Protein AF-A0A8T1V8X3-F1 (afdb_monomer)

Structure (mmCIF, N/CA/C/O backbone):
data_AF-A0A8T1V8X3-F1
#
_entry.id   AF-A0A8T1V8X3-F1
#
loop_
_atom_site.group_PDB
_atom_site.id
_atom_site.type_symbol
_atom_site.label_atom_id
_atom_site.label_alt_id
_atom_site.label_comp_id
_atom_site.label_asym_id
_atom_site.label_entity_id
_atom_site.label_seq_id
_atom_site.pdbx_PDB_ins_code
_atom_site.Cartn_x
_atom_site.Cartn_y
_atom_site.Cartn_z
_atom_site.occupancy
_atom_site.B_iso_or_equiv
_atom_site.auth_seq_id
_atom_site.auth_comp_id
_atom_site.auth_asym_id
_atom_site.auth_atom_id
_atom_site.pdbx_PDB_model_num
ATOM 1 N N . MET A 1 1 ? -16.407 -29.949 -6.601 1.00 38.28 1 MET A N 1
ATOM 2 C CA . MET A 1 1 ? -16.070 -29.124 -5.422 1.00 38.28 1 MET A CA 1
ATOM 3 C C . MET A 1 1 ? -16.087 -27.671 -5.858 1.00 38.28 1 MET A C 1
ATOM 5 O O . MET A 1 1 ? -15.228 -27.253 -6.621 1.00 38.28 1 MET A O 1
ATOM 9 N N . THR A 1 2 ? -17.142 -26.953 -5.494 1.00 40.41 2 THR A N 1
ATOM 10 C CA . THR A 1 2 ? -17.397 -25.559 -5.874 1.00 40.41 2 THR A CA 1
ATOM 11 C C . THR A 1 2 ? -16.949 -24.649 -4.739 1.00 40.41 2 THR A C 1
ATOM 13 O O . THR A 1 2 ? -17.592 -24.627 -3.692 1.00 40.41 2 THR A O 1
ATOM 16 N N . CYS A 1 3 ? -15.868 -23.895 -4.929 1.00 38.38 3 CYS A N 1
ATOM 17 C CA . CYS A 1 3 ? -15.515 -22.824 -4.001 1.00 38.38 3 CYS A CA 1
ATOM 18 C C . CYS A 1 3 ? -16.303 -21.571 -4.389 1.00 38.38 3 CYS A C 1
ATOM 20 O O . CYS A 1 3 ? -15.990 -20.894 -5.369 1.00 38.38 3 CYS A O 1
ATOM 22 N N . ALA A 1 4 ? -17.367 -21.313 -3.632 1.00 46.09 4 ALA A N 1
ATOM 23 C CA . ALA A 1 4 ? -18.133 -20.083 -3.672 1.00 46.09 4 ALA A CA 1
ATOM 24 C C . ALA A 1 4 ? -17.257 -18.932 -3.156 1.00 46.09 4 ALA A C 1
ATOM 26 O O . ALA A 1 4 ? -17.025 -18.802 -1.958 1.00 46.09 4 ALA A O 1
ATOM 27 N N . LEU A 1 5 ? -16.755 -18.103 -4.071 1.00 49.44 5 LEU A N 1
ATOM 28 C CA . LEU A 1 5 ? -16.230 -16.787 -3.728 1.00 49.44 5 LEU A CA 1
ATOM 29 C C . LEU A 1 5 ? -17.424 -15.907 -3.361 1.00 49.44 5 LEU A C 1
ATOM 31 O O . LEU A 1 5 ? -18.241 -15.554 -4.217 1.00 49.44 5 LEU A O 1
ATOM 35 N N . GLY A 1 6 ? -17.546 -15.621 -2.065 1.00 36.03 6 GLY A N 1
ATOM 36 C CA . GLY A 1 6 ? -18.504 -14.665 -1.536 1.00 36.03 6 GLY A CA 1
ATOM 37 C C . GLY A 1 6 ? -18.376 -13.338 -2.277 1.00 36.03 6 GLY A C 1
ATOM 38 O O . GLY A 1 6 ? -17.289 -12.775 -2.395 1.00 36.03 6 GLY A O 1
ATOM 39 N N . LYS A 1 7 ? -19.505 -12.862 -2.809 1.00 44.59 7 LYS A N 1
ATOM 40 C CA . LYS A 1 7 ? -19.655 -11.488 -3.280 1.00 44.59 7 LYS A CA 1
ATOM 41 C C . LYS A 1 7 ? -19.337 -10.559 -2.107 1.00 44.59 7 LYS A C 1
ATOM 43 O O . LYS A 1 7 ? -20.091 -10.537 -1.139 1.00 44.59 7 LYS A O 1
ATOM 48 N N . PHE A 1 8 ? -18.270 -9.774 -2.215 1.00 42.78 8 PHE A N 1
ATOM 49 C CA . PHE A 1 8 ? -18.150 -8.552 -1.430 1.00 42.78 8 PHE A CA 1
ATOM 50 C C . PHE A 1 8 ? -19.202 -7.566 -1.955 1.00 42.78 8 PHE A C 1
ATOM 52 O O . PHE A 1 8 ? -19.190 -7.267 -3.154 1.00 42.78 8 PHE A O 1
ATOM 59 N N . PRO A 1 9 ? -20.136 -7.075 -1.124 1.00 43.59 9 PRO A N 1
ATOM 60 C CA . PRO A 1 9 ? -21.022 -6.004 -1.535 1.00 43.59 9 PRO A CA 1
ATOM 61 C C . PRO A 1 9 ? -20.195 -4.715 -1.555 1.00 43.59 9 PRO A C 1
ATOM 63 O O . PRO A 1 9 ? -20.057 -4.035 -0.542 1.00 43.59 9 PRO A O 1
ATOM 66 N N . TYR A 1 10 ? -19.614 -4.381 -2.710 1.00 43.38 10 TYR A N 1
ATOM 67 C CA . TYR A 1 10 ? -19.155 -3.019 -2.973 1.00 43.38 10 TYR A CA 1
ATOM 68 C C . TYR A 1 10 ? -20.399 -2.133 -3.058 1.00 43.38 10 TYR A C 1
ATOM 70 O O . TYR A 1 10 ? -20.995 -1.956 -4.120 1.00 43.38 10 TYR A O 1
ATOM 78 N N . SER A 1 11 ? -20.835 -1.619 -1.909 1.00 43.69 11 SER A N 1
ATOM 79 C CA . SER A 1 11 ? -21.808 -0.536 -1.864 1.00 43.69 11 SER A CA 1
ATOM 80 C C . SER A 1 11 ? -21.190 0.675 -2.548 1.00 43.69 11 SER A C 1
ATOM 82 O O . SER A 1 11 ? -20.248 1.285 -2.043 1.00 43.69 11 SER A O 1
ATOM 84 N N . SER A 1 12 ? -21.731 1.002 -3.719 1.00 49.09 12 SER A N 1
ATOM 85 C CA . SER A 1 12 ? -21.476 2.235 -4.448 1.00 49.09 12 SER A CA 1
ATOM 86 C C . SER A 1 12 ? -21.633 3.445 -3.527 1.00 49.09 12 SER A C 1
ATOM 88 O O . SER A 1 12 ? -22.742 3.878 -3.217 1.00 49.09 12 SER A O 1
ATOM 90 N N . ARG A 1 13 ? -20.512 4.038 -3.125 1.00 40.69 13 ARG A N 1
ATOM 91 C CA . ARG A 1 13 ? -20.449 5.430 -2.683 1.00 40.69 13 ARG A CA 1
ATOM 92 C C . ARG A 1 13 ? -19.216 6.035 -3.334 1.00 40.69 13 ARG A C 1
ATOM 94 O O . ARG A 1 13 ? -18.102 5.619 -3.043 1.00 40.69 13 ARG A O 1
ATOM 101 N N . GLY A 1 14 ? -19.453 6.935 -4.289 1.00 46.47 14 GLY A N 1
ATOM 102 C CA . GLY A 1 14 ? -18.465 7.538 -5.189 1.00 46.47 14 GLY A CA 1
ATOM 103 C C . GLY A 1 14 ? -17.431 8.417 -4.487 1.00 46.47 14 GLY A C 1
ATOM 104 O O . GLY A 1 14 ? -17.416 9.628 -4.677 1.00 46.47 14 GLY A O 1
ATOM 105 N N . GLY A 1 15 ? -16.583 7.800 -3.670 1.00 54.41 15 GLY A N 1
ATOM 106 C CA . GLY A 1 15 ? -15.339 8.358 -3.161 1.00 54.41 15 GLY A CA 1
ATOM 107 C C . GLY A 1 15 ? -14.137 7.756 -3.886 1.00 54.41 15 GLY A C 1
ATOM 108 O O . GLY A 1 15 ? -14.257 6.781 -4.629 1.00 54.41 15 GLY A O 1
ATOM 109 N N . LEU A 1 16 ? -12.964 8.328 -3.637 1.00 55.84 16 LEU A N 1
ATOM 110 C CA . LEU A 1 16 ? -11.704 7.952 -4.279 1.00 55.84 16 LEU A CA 1
ATOM 111 C C . LEU A 1 16 ? -11.343 6.468 -4.175 1.00 55.84 16 LEU A C 1
ATOM 113 O O . LEU A 1 16 ? -10.868 5.879 -5.146 1.00 55.84 16 LEU A O 1
ATOM 117 N N . LEU A 1 17 ? -11.656 5.845 -3.036 1.00 59.72 17 LEU A N 1
ATOM 118 C CA . LEU A 1 17 ? -11.513 4.402 -2.851 1.00 59.72 17 LEU A CA 1
ATOM 119 C C . LEU A 1 17 ? -12.352 3.593 -3.850 1.00 59.72 17 LEU A C 1
ATOM 121 O O . LEU A 1 17 ? -11.902 2.552 -4.309 1.00 59.72 17 LEU A O 1
ATOM 125 N N . GLY A 1 18 ? -13.538 4.066 -4.238 1.00 66.50 18 GLY A N 1
ATOM 126 C CA . GLY A 1 18 ? -14.387 3.374 -5.209 1.00 66.50 18 GLY A CA 1
ATOM 127 C C . GLY A 1 18 ? -13.759 3.324 -6.602 1.00 66.50 18 GLY A C 1
ATOM 128 O O . GLY A 1 18 ? -13.747 2.271 -7.231 1.00 66.50 18 GLY A O 1
ATOM 129 N N . GLN A 1 19 ? -13.177 4.438 -7.057 1.00 68.62 19 GLN A N 1
ATOM 130 C CA . GLN A 1 19 ? -12.507 4.510 -8.362 1.00 68.62 19 GLN A CA 1
ATOM 131 C C . GLN A 1 19 ? -11.196 3.720 -8.384 1.00 68.62 19 GLN A C 1
ATOM 133 O O . GLN A 1 19 ? -10.868 3.104 -9.398 1.00 68.62 19 GLN A O 1
ATOM 138 N N . PHE A 1 20 ? -10.457 3.708 -7.273 1.00 72.38 20 PHE A N 1
ATOM 139 C CA . PHE A 1 20 ? -9.247 2.901 -7.155 1.00 72.38 20 PHE A CA 1
ATOM 140 C C . PHE A 1 20 ? -9.566 1.403 -7.105 1.00 72.38 20 PHE A C 1
ATOM 142 O O . PHE A 1 20 ? -8.940 0.613 -7.808 1.00 72.38 20 PHE A O 1
ATOM 149 N N . CYS A 1 21 ? -10.581 0.999 -6.340 1.00 75.88 21 CYS A N 1
ATOM 150 C CA . CYS A 1 21 ? -11.016 -0.391 -6.304 1.00 75.88 21 CYS A CA 1
ATOM 151 C C . CYS A 1 21 ? -11.587 -0.862 -7.649 1.00 75.88 21 CYS A C 1
ATOM 153 O O . CYS A 1 21 ? -11.296 -1.989 -8.038 1.00 75.88 21 CYS A O 1
ATOM 155 N N . ASP A 1 22 ? -12.331 -0.024 -8.385 1.00 80.44 22 ASP A N 1
ATOM 156 C CA . ASP A 1 22 ? -12.806 -0.382 -9.733 1.00 80.44 22 ASP A CA 1
ATOM 157 C C . ASP A 1 22 ? -11.635 -0.523 -10.717 1.00 80.44 22 ASP A C 1
ATOM 159 O O . ASP A 1 22 ? -11.548 -1.517 -11.438 1.00 80.44 22 ASP A O 1
ATOM 163 N N . PHE A 1 23 ? -10.654 0.387 -10.655 1.00 82.50 23 PHE A N 1
ATOM 164 C CA . PHE A 1 23 ? -9.419 0.279 -11.436 1.00 82.50 23 PHE A CA 1
ATOM 165 C C . PHE A 1 23 ? -8.681 -1.036 -11.153 1.00 82.50 23 PHE A C 1
ATOM 167 O O . PHE A 1 23 ? -8.274 -1.743 -12.081 1.00 82.50 23 PHE A O 1
ATOM 174 N N . LEU A 1 24 ? -8.541 -1.393 -9.873 1.00 81.88 24 LEU A N 1
ATOM 175 C CA . LEU A 1 24 ? -7.943 -2.658 -9.465 1.00 81.88 24 LEU A CA 1
ATOM 176 C C . LEU A 1 24 ? -8.784 -3.857 -9.915 1.00 81.88 24 LEU A C 1
ATOM 178 O O . LEU A 1 24 ? -8.206 -4.827 -10.392 1.00 81.88 24 LEU A O 1
ATOM 182 N N . ASP A 1 25 ? -10.115 -3.806 -9.857 1.00 83.81 25 ASP A N 1
ATOM 183 C CA . ASP A 1 25 ? -10.979 -4.889 -10.350 1.00 83.81 25 ASP A CA 1
ATOM 184 C C . ASP A 1 25 ? -10.794 -5.120 -11.861 1.00 83.81 25 ASP A C 1
ATOM 186 O O . ASP A 1 25 ? -10.691 -6.270 -12.301 1.00 83.81 25 ASP A O 1
ATOM 190 N N . LYS A 1 26 ? -10.652 -4.049 -12.660 1.00 83.12 26 LYS A N 1
ATOM 191 C CA . LYS A 1 26 ? -10.342 -4.162 -14.100 1.00 83.12 26 LYS A CA 1
ATOM 192 C C . LYS A 1 26 ? -8.922 -4.668 -14.362 1.00 83.12 26 LYS A C 1
ATOM 194 O O . LYS A 1 26 ? -8.726 -5.450 -15.296 1.00 83.12 26 LYS A O 1
ATOM 199 N N . CYS A 1 27 ? -7.946 -4.269 -13.541 1.00 78.81 27 CYS A N 1
ATOM 200 C CA . CYS A 1 27 ? -6.558 -4.747 -13.624 1.00 78.81 27 CYS A CA 1
ATOM 201 C C . CYS A 1 27 ? -6.427 -6.229 -13.251 1.00 78.81 27 CYS A C 1
ATOM 203 O O . CYS A 1 27 ? -5.658 -6.973 -13.862 1.00 78.81 27 CYS A O 1
ATOM 205 N N . LEU A 1 28 ? -7.161 -6.648 -12.221 1.00 73.00 28 LEU A N 1
ATOM 206 C CA . LEU A 1 28 ? -7.006 -7.930 -11.538 1.00 73.00 28 LEU A CA 1
ATOM 207 C C . LEU A 1 28 ? -8.044 -8.965 -11.985 1.00 73.00 28 LEU A C 1
ATOM 209 O O . LEU A 1 28 ? -8.143 -10.035 -11.377 1.00 73.00 28 LEU A O 1
ATOM 213 N N . LYS A 1 29 ? -8.798 -8.696 -13.063 1.00 84.69 29 LYS A N 1
ATOM 214 C CA . LYS A 1 29 ? -9.760 -9.663 -13.600 1.00 84.69 29 LYS A CA 1
ATOM 215 C C . LYS A 1 29 ? -9.061 -10.977 -13.941 1.00 84.69 29 LYS A C 1
ATOM 217 O O . LYS A 1 29 ? -8.019 -11.014 -14.610 1.00 84.69 29 LYS A O 1
ATOM 222 N N . LYS A 1 30 ? -9.615 -12.063 -13.399 1.00 78.19 30 LYS A N 1
ATOM 223 C CA . LYS A 1 30 ? -9.042 -13.410 -13.497 1.00 78.19 30 LYS A CA 1
ATOM 224 C C . LYS A 1 30 ? -9.159 -13.959 -14.916 1.00 78.19 30 LYS A C 1
ATOM 226 O O . LYS A 1 30 ? -8.225 -14.607 -15.378 1.00 78.19 30 LYS A O 1
ATOM 231 N N . ASP A 1 31 ? -10.272 -13.672 -15.589 1.00 77.12 31 ASP A N 1
ATOM 232 C CA . ASP A 1 31 ? -10.451 -13.989 -17.001 1.00 77.12 31 ASP A CA 1
ATOM 233 C C . ASP A 1 31 ? -9.641 -13.013 -17.863 1.00 77.12 31 ASP A C 1
ATOM 235 O O . ASP A 1 31 ? -9.735 -11.795 -17.711 1.00 77.12 31 ASP A O 1
ATOM 239 N N . GLN A 1 32 ? -8.815 -13.556 -18.753 1.00 68.88 32 GLN A N 1
ATOM 240 C CA . GLN A 1 32 ? -7.928 -12.779 -19.614 1.00 68.88 32 GLN A CA 1
ATOM 241 C C . GLN A 1 32 ? -8.681 -12.057 -20.740 1.00 68.88 32 GLN A C 1
ATOM 243 O O . GLN A 1 32 ? -8.183 -11.056 -21.249 1.00 68.88 32 GLN A O 1
ATOM 248 N N . THR A 1 33 ? -9.869 -12.539 -21.112 1.00 76.12 33 THR A N 1
ATOM 249 C CA . THR A 1 33 ? -10.734 -11.908 -22.121 1.00 76.12 33 THR A CA 1
ATOM 250 C C . THR A 1 33 ? -11.554 -10.755 -21.544 1.00 76.12 33 THR A C 1
ATOM 252 O O . THR A 1 33 ? -11.865 -9.806 -22.259 1.00 76.12 33 THR A O 1
ATOM 255 N N . GLU A 1 34 ? -11.837 -10.792 -20.239 1.00 72.88 34 GLU A N 1
ATOM 256 C CA . GLU A 1 34 ? -12.514 -9.710 -19.513 1.00 72.88 34 GLU A CA 1
ATOM 257 C C . GLU A 1 34 ? -11.531 -8.709 -18.884 1.00 72.88 34 GLU A C 1
ATOM 259 O O . GLU A 1 34 ? -11.922 -7.602 -18.498 1.00 72.88 34 GLU A O 1
ATOM 264 N N . ARG A 1 35 ? -10.247 -9.079 -18.768 1.00 80.06 35 ARG A N 1
ATOM 265 C CA . ARG A 1 35 ? -9.192 -8.200 -18.263 1.00 80.06 35 ARG A CA 1
ATOM 266 C C . ARG A 1 35 ? -8.947 -7.067 -19.244 1.00 80.06 35 ARG A C 1
ATOM 268 O O . ARG A 1 35 ? -8.658 -7.274 -20.422 1.00 80.06 35 ARG A O 1
ATOM 275 N N . TRP A 1 36 ? -8.986 -5.848 -18.726 1.00 85.81 36 TRP A N 1
ATOM 276 C CA . TRP A 1 36 ? -8.673 -4.686 -19.536 1.00 85.81 36 TRP A CA 1
ATOM 277 C C . TRP A 1 36 ? -7.200 -4.698 -19.941 1.00 85.81 36 TRP A C 1
ATOM 279 O O . TRP A 1 36 ? -6.304 -4.939 -19.132 1.00 85.81 36 TRP A O 1
ATOM 289 N N . SER A 1 37 ? -6.948 -4.432 -21.221 1.00 79.25 37 SER A N 1
ATOM 290 C CA . SER A 1 37 ? -5.592 -4.194 -21.706 1.00 79.25 37 SER A CA 1
ATOM 291 C C . SER A 1 37 ? -5.101 -2.808 -21.273 1.00 79.25 37 SER A C 1
ATOM 293 O O . SER A 1 37 ? -5.856 -1.973 -20.774 1.00 79.25 37 SER A O 1
ATOM 295 N N . VAL A 1 38 ? -3.813 -2.540 -21.476 1.00 77.38 38 VAL A N 1
ATOM 296 C CA . VAL A 1 38 ? -3.175 -1.285 -21.046 1.00 77.38 38 VAL A CA 1
ATOM 297 C C . VAL A 1 38 ? -3.884 -0.048 -21.618 1.00 77.38 38 VAL A C 1
ATOM 299 O O . VAL A 1 38 ? -4.060 0.942 -20.920 1.00 77.38 38 VAL A O 1
ATOM 302 N N . LYS A 1 39 ? -4.359 -0.109 -22.869 1.00 82.00 39 LYS A N 1
ATOM 303 C CA . LYS A 1 39 ? -5.042 1.016 -23.532 1.00 82.00 39 LYS A CA 1
ATOM 304 C C . LYS A 1 39 ? -6.322 1.481 -22.807 1.00 82.00 39 LYS A C 1
ATOM 306 O O . LYS A 1 39 ? -6.431 2.677 -22.543 1.00 82.00 39 LYS A O 1
ATOM 311 N N . PRO A 1 40 ? -7.295 0.609 -22.487 1.00 83.25 40 PRO A N 1
ATOM 312 C CA . PRO A 1 40 ? -8.470 1.007 -21.712 1.00 83.25 40 PRO A CA 1
ATOM 313 C C . PRO A 1 40 ? -8.146 1.320 -20.242 1.00 83.25 40 PRO A C 1
ATOM 315 O O . PRO A 1 40 ? -8.759 2.223 -19.685 1.00 83.25 40 PRO A O 1
ATOM 318 N N . LEU A 1 41 ? -7.141 0.671 -19.636 1.00 82.12 41 LEU A N 1
ATOM 319 C CA . LEU A 1 41 ? -6.690 0.988 -18.270 1.00 82.12 41 LEU A CA 1
ATOM 320 C C . LEU A 1 41 ? -6.139 2.411 -18.132 1.00 82.12 41 LEU A C 1
ATOM 322 O O . LEU A 1 41 ? -6.462 3.101 -17.170 1.00 82.12 41 LEU A O 1
ATOM 326 N N . LEU A 1 42 ? -5.361 2.880 -19.110 1.00 79.94 42 LEU A N 1
ATOM 327 C CA . LEU A 1 42 ? -4.841 4.252 -19.131 1.00 79.94 42 LEU A CA 1
ATOM 328 C C . LEU A 1 42 ? -5.938 5.315 -19.301 1.00 79.94 42 LEU A C 1
ATOM 330 O O . LEU A 1 42 ? -5.732 6.469 -18.945 1.00 79.94 42 LEU A O 1
ATOM 334 N N . ASN A 1 43 ? -7.105 4.929 -19.821 1.00 81.31 43 ASN A N 1
ATOM 335 C CA . ASN A 1 43 ? -8.269 5.807 -19.950 1.00 81.31 43 ASN A CA 1
ATOM 336 C C . ASN A 1 43 ? -9.241 5.692 -18.767 1.00 81.31 43 ASN A C 1
ATOM 338 O O . ASN A 1 43 ? -10.319 6.279 -18.804 1.00 81.31 43 ASN A O 1
ATOM 342 N N . HIS A 1 44 ? -8.888 4.934 -17.727 1.00 85.25 44 HIS A N 1
ATOM 343 C CA . HIS A 1 44 ? -9.721 4.795 -16.543 1.00 85.25 44 HIS A CA 1
ATOM 344 C C . HIS A 1 44 ? -9.756 6.104 -15.738 1.00 85.25 44 HIS A C 1
ATOM 346 O O . HIS A 1 44 ? -8.731 6.779 -15.618 1.00 85.25 44 HIS A O 1
ATOM 352 N N . GLU A 1 45 ? -10.905 6.439 -15.136 1.00 77.81 45 GLU A N 1
ATOM 353 C CA . GLU A 1 45 ? -11.100 7.700 -14.397 1.00 77.81 45 GLU A CA 1
ATOM 354 C C . GLU A 1 45 ? -10.029 7.927 -13.324 1.00 77.81 45 GLU A C 1
ATOM 356 O O . GLU A 1 45 ? -9.539 9.042 -13.172 1.00 77.81 45 GLU A O 1
ATOM 361 N N . PHE A 1 46 ? -9.615 6.859 -12.636 1.00 79.88 46 PHE A N 1
ATOM 362 C CA . PHE A 1 46 ? -8.518 6.891 -11.665 1.00 79.88 46 PHE A CA 1
ATOM 363 C C . PHE A 1 46 ? -7.205 7.429 -12.269 1.00 79.88 46 PHE A C 1
ATOM 365 O O . PHE A 1 46 ? -6.598 8.340 -11.715 1.00 79.88 46 PHE A O 1
ATOM 372 N N . ILE A 1 47 ? -6.784 6.927 -13.435 1.00 78.62 47 ILE A N 1
ATOM 373 C CA . ILE A 1 47 ? -5.549 7.370 -14.103 1.00 78.62 47 ILE A CA 1
ATOM 374 C C . ILE A 1 47 ? -5.721 8.785 -14.663 1.00 78.62 47 ILE A C 1
ATOM 376 O O . ILE A 1 47 ? -4.841 9.624 -14.488 1.00 78.62 47 ILE A O 1
ATOM 380 N N . GLN A 1 48 ? -6.857 9.088 -15.294 1.00 80.00 48 GLN A N 1
ATOM 381 C CA . GLN A 1 48 ? -7.084 10.419 -15.865 1.00 80.00 48 GLN A CA 1
ATOM 382 C C . GLN A 1 48 ? -7.125 11.521 -14.800 1.00 80.00 48 GLN A C 1
ATOM 384 O O . GLN A 1 48 ? -6.607 12.607 -15.039 1.00 80.00 48 GLN A O 1
ATOM 389 N N . ARG A 1 49 ? -7.702 11.251 -13.624 1.00 70.81 49 ARG A N 1
ATOM 390 C CA . ARG A 1 49 ? -7.832 12.235 -12.539 1.00 70.81 49 ARG A CA 1
ATOM 391 C C . ARG A 1 49 ? -6.569 12.415 -11.701 1.00 70.81 49 ARG A C 1
ATOM 393 O O . ARG A 1 49 ? -6.395 13.492 -11.147 1.00 70.81 49 ARG A O 1
ATOM 400 N N . TYR A 1 50 ? -5.724 11.387 -11.585 1.00 63.47 50 TYR A N 1
ATOM 401 C CA . TYR A 1 50 ? -4.596 11.392 -10.637 1.00 63.47 50 TYR A CA 1
ATOM 402 C C . TYR A 1 50 ? -3.219 11.228 -11.285 1.00 63.47 50 TYR A C 1
ATOM 404 O O . TYR A 1 50 ? -2.211 11.561 -10.669 1.00 63.47 50 TYR A O 1
ATOM 412 N N . CYS A 1 51 ? -3.155 10.764 -12.532 1.00 60.22 51 CYS A N 1
ATOM 413 C CA . CYS A 1 51 ? -1.910 10.671 -13.300 1.00 60.22 51 CYS A CA 1
ATOM 414 C C . CYS A 1 51 ? -1.894 11.580 -14.542 1.00 60.22 51 CYS A C 1
ATOM 416 O O . CYS A 1 51 ? -0.821 11.815 -15.095 1.00 60.22 51 CYS A O 1
ATOM 418 N N . GLY A 1 52 ? -3.046 12.106 -14.977 1.00 55.66 52 GLY A N 1
ATOM 419 C CA . GLY A 1 52 ? -3.171 12.941 -16.179 1.00 55.66 52 GLY A CA 1
ATOM 420 C C . GLY A 1 52 ? -2.508 14.324 -16.098 1.00 55.66 52 GLY A C 1
ATOM 421 O O . GLY A 1 52 ? -2.143 14.871 -17.135 1.00 55.66 52 GLY A O 1
ATOM 422 N N . ASP A 1 53 ? -2.284 14.870 -14.898 1.00 47.75 53 ASP A N 1
ATOM 423 C CA . ASP A 1 53 ? -1.718 16.219 -14.711 1.00 47.75 53 ASP A CA 1
ATOM 424 C C . ASP A 1 53 ? -0.182 16.301 -14.848 1.00 47.75 53 ASP A C 1
ATOM 426 O O . ASP A 1 53 ? 0.388 17.388 -14.793 1.00 47.75 53 ASP A O 1
ATOM 430 N N . GLN A 1 54 ? 0.524 15.187 -15.085 1.00 49.44 54 GLN A N 1
ATOM 431 C CA . GLN A 1 54 ? 1.985 15.203 -15.308 1.00 49.44 54 GLN A CA 1
ATOM 432 C C . GLN A 1 54 ? 2.403 15.395 -16.777 1.00 49.44 54 GLN A C 1
ATOM 434 O O . GLN A 1 54 ? 3.556 15.159 -17.142 1.00 49.44 54 GLN A O 1
ATOM 439 N N . ALA A 1 55 ? 1.501 15.851 -17.645 1.00 44.94 55 ALA A N 1
ATOM 440 C CA . ALA A 1 55 ? 1.815 16.129 -19.042 1.00 44.94 55 ALA A CA 1
ATOM 441 C C . ALA A 1 55 ? 2.071 17.625 -19.285 1.00 44.94 55 ALA A C 1
ATOM 443 O O . ALA A 1 55 ? 1.213 18.299 -19.841 1.00 44.94 55 ALA A O 1
ATOM 444 N N . ALA A 1 56 ? 3.256 18.128 -18.912 1.00 46.25 56 ALA A N 1
ATOM 445 C CA . ALA A 1 56 ? 3.961 19.181 -19.665 1.00 46.25 56 ALA A CA 1
ATOM 446 C C . ALA A 1 56 ? 5.293 19.585 -19.007 1.00 46.25 56 ALA A C 1
ATOM 448 O O . ALA A 1 56 ? 5.355 20.582 -18.303 1.00 46.25 56 ALA A O 1
ATOM 449 N N . THR A 1 57 ? 6.389 18.900 -19.339 1.00 35.91 57 THR A N 1
ATOM 450 C CA . THR A 1 57 ? 7.601 19.593 -19.821 1.00 35.91 57 THR A CA 1
ATOM 451 C C . THR A 1 57 ? 8.348 18.672 -20.799 1.00 35.91 57 THR A C 1
ATOM 453 O O . THR A 1 57 ? 8.586 17.509 -20.475 1.00 35.91 57 THR A O 1
ATOM 456 N N . PRO A 1 58 ? 8.689 19.128 -22.017 1.00 61.00 58 PRO A N 1
ATOM 457 C CA . PRO A 1 58 ? 9.512 18.362 -22.945 1.00 61.00 58 PRO A CA 1
ATOM 458 C C . PRO A 1 58 ? 10.964 18.851 -22.896 1.00 61.00 58 PRO A C 1
ATOM 460 O O . PRO A 1 58 ? 11.186 20.061 -22.926 1.00 61.00 58 PRO A O 1
ATOM 463 N N . SER A 1 59 ? 11.955 17.949 -22.916 1.00 42.16 59 SER A N 1
ATOM 464 C CA . SER A 1 59 ? 13.235 18.199 -23.611 1.00 42.16 59 SER A CA 1
ATOM 465 C C . SER A 1 59 ? 14.191 16.997 -23.647 1.00 42.16 59 SER A C 1
ATOM 467 O O . SER A 1 59 ? 13.996 16.039 -22.903 1.00 42.16 59 SER A O 1
ATOM 469 N N . PRO A 1 60 ? 15.158 16.996 -24.590 1.00 53.97 60 PRO A N 1
ATOM 470 C CA . PRO A 1 60 ? 15.418 15.842 -25.439 1.00 53.97 60 PRO A CA 1
ATOM 471 C C . PRO A 1 60 ? 16.799 15.206 -25.233 1.00 53.97 60 PRO A C 1
ATOM 473 O O . PRO A 1 60 ? 17.762 15.884 -24.908 1.00 53.97 60 PRO A O 1
ATOM 476 N N . GLY A 1 61 ? 16.881 13.921 -25.589 1.00 43.19 61 GLY A N 1
ATOM 477 C CA . GLY A 1 61 ? 18.034 13.302 -26.246 1.00 43.19 61 GLY A CA 1
ATOM 478 C C . GLY A 1 61 ? 19.334 13.164 -25.449 1.00 43.19 61 GLY A C 1
ATOM 479 O O . GLY A 1 61 ? 20.018 14.138 -25.175 1.00 43.19 61 GLY A O 1
ATOM 480 N N . THR A 1 62 ? 19.788 11.925 -25.269 1.00 40.50 62 THR A N 1
ATOM 481 C CA . THR A 1 62 ? 21.013 11.409 -25.915 1.00 40.50 62 THR A CA 1
ATOM 482 C C . THR A 1 62 ? 21.319 10.019 -25.371 1.00 40.50 62 THR A C 1
ATOM 484 O O . THR A 1 62 ? 21.368 9.789 -24.169 1.00 40.50 62 THR A O 1
ATOM 487 N N . ARG A 1 63 ? 21.504 9.076 -26.297 1.00 60.28 63 ARG A N 1
ATOM 488 C CA . ARG A 1 63 ? 22.113 7.772 -26.040 1.00 60.28 63 ARG A CA 1
ATOM 489 C C . ARG A 1 63 ? 23.558 7.993 -25.608 1.00 60.28 63 ARG A C 1
ATOM 491 O O . ARG A 1 63 ? 24.316 8.528 -26.410 1.00 60.28 63 ARG A O 1
ATOM 498 N N . GLN A 1 64 ? 23.962 7.489 -24.448 1.00 40.38 64 GLN A N 1
ATOM 499 C CA . GLN A 1 64 ? 25.345 7.069 -24.243 1.00 40.38 64 GLN A CA 1
ATOM 500 C C . GLN A 1 64 ? 25.428 6.048 -23.111 1.00 40.38 64 GLN A C 1
ATOM 502 O O . GLN A 1 64 ? 25.159 6.339 -21.954 1.00 40.38 64 GLN A O 1
ATOM 507 N N . THR A 1 65 ? 25.773 4.829 -23.508 1.00 48.78 65 THR A N 1
ATOM 508 C CA . THR A 1 65 ? 26.248 3.752 -22.651 1.00 48.78 65 THR A CA 1
ATOM 509 C C . THR A 1 65 ? 27.598 4.171 -22.070 1.00 48.78 65 THR A C 1
ATOM 511 O O . THR A 1 65 ? 28.543 4.382 -22.830 1.00 48.78 65 THR A O 1
ATOM 514 N N . ALA A 1 66 ? 27.689 4.293 -20.752 1.00 42.31 66 ALA A N 1
ATOM 515 C CA . ALA A 1 66 ? 28.942 4.260 -20.012 1.00 42.31 66 ALA A CA 1
ATOM 516 C C . ALA A 1 66 ? 28.641 3.629 -18.650 1.00 42.31 66 ALA A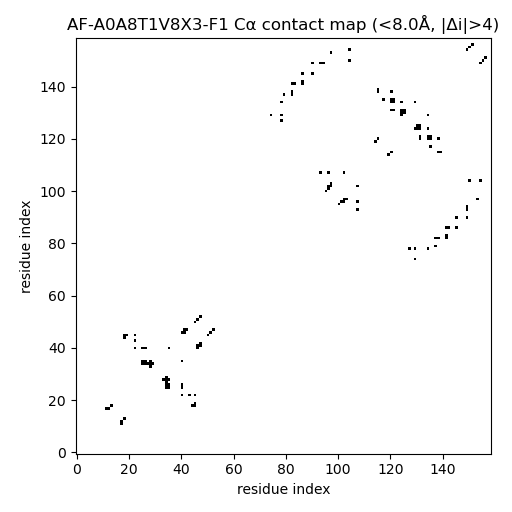 C 1
ATOM 518 O O . ALA A 1 66 ? 27.773 4.097 -17.920 1.00 42.31 66 ALA A O 1
ATOM 519 N N . GLU A 1 67 ? 29.301 2.510 -18.384 1.00 50.06 67 GLU A N 1
ATOM 520 C CA . GLU A 1 67 ? 29.245 1.771 -17.130 1.00 50.06 67 GLU A CA 1
ATOM 521 C C . GLU A 1 67 ? 29.894 2.634 -16.035 1.00 50.06 67 GLU A C 1
ATOM 523 O O . GLU A 1 67 ? 31.088 2.928 -16.106 1.00 50.06 67 GLU A O 1
ATOM 528 N N . ASP A 1 68 ? 29.096 3.067 -15.057 1.00 44.94 68 ASP A N 1
ATOM 529 C CA . ASP A 1 68 ? 29.521 3.835 -13.884 1.00 44.94 68 ASP A CA 1
ATOM 530 C C . ASP A 1 68 ? 29.246 2.995 -12.616 1.00 44.94 68 ASP A C 1
ATOM 532 O O . ASP A 1 68 ? 28.129 2.495 -12.455 1.00 44.94 68 ASP A O 1
ATOM 536 N N . PRO A 1 69 ? 30.233 2.769 -11.725 1.00 46.44 69 PRO A N 1
ATOM 537 C CA . PRO A 1 69 ? 30.040 1.976 -10.511 1.00 46.44 69 PRO A CA 1
ATOM 538 C C . PRO A 1 69 ? 29.332 2.737 -9.363 1.00 46.44 69 PRO A C 1
ATOM 540 O O . PRO A 1 69 ? 29.221 2.185 -8.270 1.00 46.44 69 PRO A O 1
ATOM 543 N N . ASP A 1 70 ? 28.827 3.960 -9.584 1.00 48.97 70 ASP A N 1
ATOM 544 C CA . ASP A 1 70 ? 28.028 4.771 -8.637 1.00 48.97 70 ASP A CA 1
ATOM 545 C C . ASP A 1 70 ? 26.500 4.594 -8.811 1.00 48.97 70 ASP A C 1
ATOM 547 O O . ASP A 1 70 ? 25.703 5.373 -8.291 1.00 48.97 70 ASP A O 1
ATOM 551 N N . ASP A 1 71 ? 26.041 3.588 -9.556 1.00 52.88 71 ASP A N 1
ATOM 552 C CA . ASP A 1 71 ? 24.609 3.437 -9.871 1.00 52.88 71 ASP A CA 1
ATOM 553 C C . ASP A 1 71 ? 23.793 2.813 -8.710 1.00 52.88 71 ASP A C 1
ATOM 555 O O . ASP A 1 71 ? 22.661 3.214 -8.431 1.00 52.88 71 ASP A O 1
ATOM 559 N N . GLY A 1 72 ? 24.402 1.909 -7.930 1.00 53.88 72 GLY A N 1
ATOM 560 C CA . GLY A 1 72 ? 23.699 1.153 -6.879 1.00 53.88 72 GLY A CA 1
ATOM 561 C C . GLY A 1 72 ? 23.275 1.973 -5.649 1.00 53.88 72 GLY A C 1
ATOM 562 O O . GLY A 1 72 ? 22.245 1.691 -5.039 1.00 53.88 72 GLY A O 1
ATOM 563 N N . SER A 1 73 ? 24.024 3.020 -5.284 1.00 60.84 73 SER A N 1
ATOM 564 C CA . SER A 1 73 ? 23.713 3.857 -4.108 1.00 60.84 73 SER A CA 1
ATOM 565 C C . SER A 1 73 ? 22.534 4.806 -4.355 1.00 60.84 73 SER A C 1
ATOM 567 O O . SER A 1 73 ? 21.774 5.111 -3.434 1.00 60.84 73 SER A O 1
ATOM 569 N N . LYS A 1 74 ? 22.350 5.263 -5.603 1.00 62.53 74 LYS A N 1
ATOM 570 C CA . LYS A 1 74 ? 21.187 6.073 -6.003 1.00 62.53 74 LYS A CA 1
ATOM 571 C C . LYS A 1 74 ? 19.929 5.229 -6.137 1.00 62.53 74 LYS A C 1
ATOM 573 O O . LYS A 1 74 ? 18.867 5.676 -5.705 1.00 62.53 74 LYS A O 1
ATOM 578 N N . GLU A 1 75 ? 20.051 4.024 -6.692 1.00 67.38 75 GLU A N 1
ATOM 579 C CA . GLU A 1 75 ? 18.949 3.061 -6.76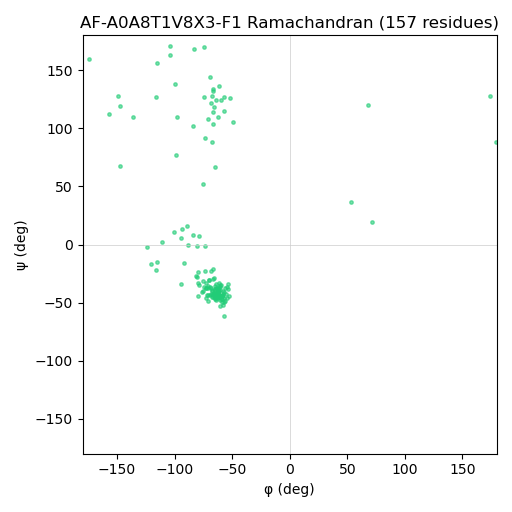0 1.00 67.38 75 GLU A CA 1
ATOM 580 C C . GLU A 1 75 ? 18.446 2.718 -5.350 1.00 67.38 75 GLU A C 1
ATOM 582 O O . GLU A 1 75 ? 17.251 2.826 -5.080 1.00 67.38 75 GLU A O 1
ATOM 587 N N . GLN A 1 76 ?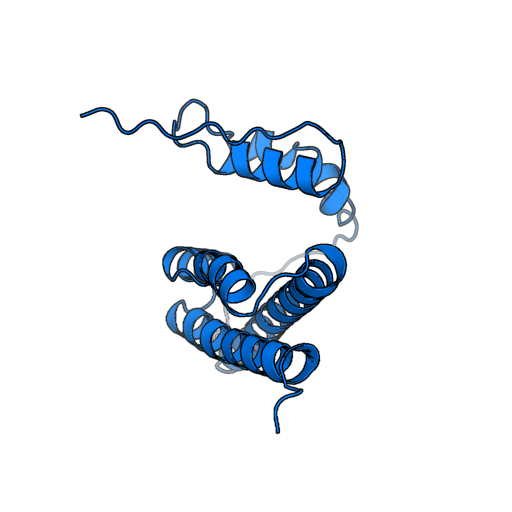 19.358 2.430 -4.415 1.00 71.56 76 GLN A N 1
ATOM 588 C CA . GLN A 1 76 ? 19.019 2.162 -3.017 1.00 71.56 76 GLN A CA 1
ATOM 589 C C . GLN A 1 76 ? 18.258 3.321 -2.364 1.00 71.56 76 GLN A C 1
ATOM 591 O O . GLN A 1 76 ? 17.201 3.110 -1.774 1.00 71.56 76 GLN A O 1
ATOM 596 N N . ALA A 1 77 ? 18.766 4.549 -2.495 1.00 79.50 77 ALA A N 1
ATOM 597 C CA . ALA A 1 77 ? 18.134 5.724 -1.900 1.00 79.50 77 ALA A CA 1
ATOM 598 C C . ALA A 1 77 ? 16.741 6.005 -2.495 1.00 79.50 77 ALA A C 1
ATOM 600 O O . ALA A 1 77 ? 15.834 6.451 -1.788 1.00 79.50 77 ALA A O 1
ATOM 601 N N . ALA A 1 78 ? 16.549 5.725 -3.788 1.00 80.88 78 ALA A N 1
ATOM 602 C CA . ALA A 1 78 ? 15.246 5.829 -4.434 1.00 80.88 78 ALA A CA 1
ATOM 603 C C . ALA A 1 78 ? 14.268 4.772 -3.901 1.00 80.88 78 ALA A C 1
ATOM 605 O O . ALA A 1 78 ? 13.130 5.112 -3.574 1.00 80.88 78 ALA A O 1
ATOM 606 N N . VAL A 1 79 ? 14.716 3.519 -3.763 1.00 81.75 79 VAL A N 1
ATOM 607 C CA . VAL A 1 79 ? 13.925 2.431 -3.166 1.00 81.75 79 VAL A CA 1
ATOM 608 C C . VAL A 1 79 ? 13.524 2.791 -1.738 1.00 81.75 79 VAL A C 1
ATOM 610 O O . VAL A 1 79 ? 12.337 2.738 -1.423 1.00 81.75 79 VAL A O 1
ATOM 613 N N . ASP A 1 80 ? 14.474 3.236 -0.915 1.00 83.94 80 ASP A N 1
ATOM 614 C CA . ASP A 1 80 ? 14.242 3.617 0.482 1.00 83.94 80 ASP A CA 1
ATOM 615 C 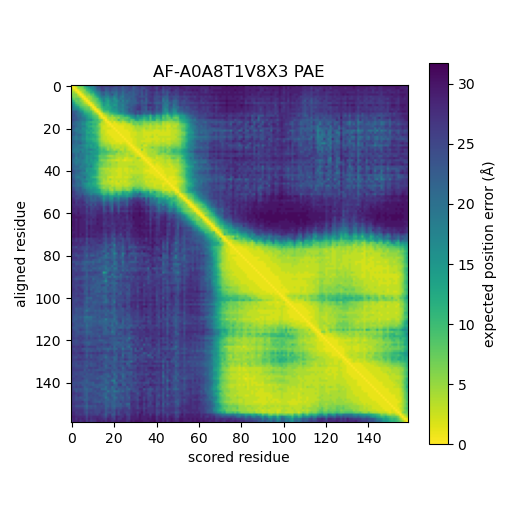C . ASP A 1 80 ? 13.203 4.747 0.584 1.00 83.94 80 ASP A C 1
ATOM 617 O O . ASP A 1 80 ? 12.252 4.648 1.359 1.00 83.94 80 ASP A O 1
ATOM 621 N N . SER A 1 81 ? 13.303 5.775 -0.270 1.00 85.38 81 SER A N 1
ATOM 622 C CA . SER A 1 81 ? 12.316 6.863 -0.313 1.00 85.38 81 SER A CA 1
ATOM 623 C C . SER A 1 81 ? 10.911 6.376 -0.683 1.00 85.38 81 SER A C 1
ATOM 625 O O . SER A 1 81 ? 9.919 6.886 -0.154 1.00 85.38 81 SER A O 1
ATOM 627 N N . ILE A 1 82 ? 10.797 5.399 -1.589 1.00 83.81 82 ILE A N 1
ATOM 628 C CA . ILE A 1 82 ? 9.495 4.848 -1.971 1.00 83.81 82 ILE A CA 1
ATOM 629 C C . ILE A 1 82 ? 8.927 3.981 -0.845 1.00 83.81 82 ILE A C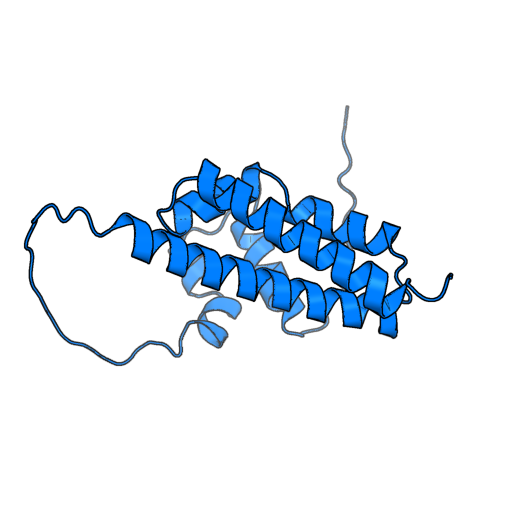 1
ATOM 631 O O . ILE A 1 82 ? 7.759 4.150 -0.499 1.00 83.81 82 ILE A O 1
ATOM 635 N N . VAL A 1 83 ? 9.733 3.094 -0.254 1.00 83.88 83 VAL A N 1
ATOM 636 C CA . VAL A 1 83 ? 9.303 2.231 0.860 1.00 83.88 83 VAL A CA 1
ATOM 637 C C . VAL A 1 83 ? 8.823 3.085 2.031 1.00 83.88 83 VAL A C 1
ATOM 639 O O . VAL A 1 83 ? 7.746 2.839 2.568 1.00 83.88 83 VAL A O 1
ATOM 642 N N . GLN A 1 84 ? 9.568 4.140 2.366 1.00 84.38 84 GLN A N 1
ATOM 643 C CA . GLN A 1 84 ? 9.209 5.059 3.440 1.00 84.38 84 GLN A CA 1
ATOM 644 C C . GLN A 1 84 ? 7.864 5.748 3.181 1.00 84.38 84 GLN A C 1
ATOM 646 O O . GLN A 1 84 ? 6.994 5.731 4.046 1.00 84.38 84 GLN A O 1
ATOM 651 N N . LYS A 1 85 ? 7.636 6.283 1.974 1.00 86.31 85 LYS A N 1
ATOM 652 C CA . LYS A 1 85 ? 6.339 6.893 1.618 1.00 86.31 85 LYS A CA 1
ATOM 653 C C . LYS A 1 85 ? 5.182 5.903 1.699 1.00 86.31 85 LYS A C 1
ATOM 655 O O . LYS A 1 85 ? 4.070 6.276 2.068 1.00 86.31 85 LYS A O 1
ATOM 660 N N . VAL A 1 86 ? 5.429 4.650 1.321 1.00 85.06 86 VAL A N 1
ATOM 661 C CA . VAL A 1 86 ? 4.427 3.592 1.435 1.00 85.06 86 VAL A CA 1
ATOM 662 C C . VAL A 1 86 ? 4.110 3.332 2.907 1.00 85.06 86 VAL A C 1
ATOM 664 O O . VAL A 1 86 ? 2.937 3.314 3.270 1.00 85.06 86 VAL A O 1
ATOM 667 N N . ALA A 1 87 ? 5.120 3.214 3.764 1.00 84.25 87 ALA A N 1
ATOM 668 C CA . ALA A 1 87 ? 4.922 3.023 5.196 1.00 84.25 87 ALA A CA 1
ATOM 669 C C . ALA A 1 87 ? 4.201 4.206 5.862 1.00 84.25 87 ALA A C 1
ATOM 671 O O . ALA A 1 87 ? 3.262 3.989 6.619 1.00 84.25 87 ALA A O 1
ATOM 672 N N . GLU A 1 88 ? 4.547 5.449 5.517 1.00 86.88 88 GLU A N 1
ATOM 673 C CA . GLU A 1 88 ? 3.847 6.653 5.996 1.00 86.88 88 GLU A CA 1
ATOM 674 C C . GLU A 1 88 ? 2.357 6.639 5.624 1.00 86.88 88 GLU A C 1
ATOM 676 O O . GLU A 1 88 ? 1.499 7.011 6.431 1.00 86.88 88 GLU A O 1
ATOM 681 N N . HIS A 1 89 ? 2.033 6.180 4.412 1.00 87.00 89 HIS A N 1
ATOM 682 C CA . HIS A 1 89 ? 0.648 5.997 3.991 1.00 87.00 89 HIS A CA 1
ATOM 683 C C . HIS A 1 89 ? -0.060 4.928 4.831 1.00 87.00 89 HIS A C 1
ATOM 685 O O . HIS A 1 89 ? -1.140 5.204 5.354 1.00 87.00 89 HIS A O 1
ATOM 691 N N . TYR A 1 90 ? 0.561 3.759 5.030 1.00 87.75 90 TYR A N 1
ATOM 692 C CA . TYR A 1 90 ? -0.002 2.706 5.881 1.00 87.75 90 TYR A CA 1
ATOM 693 C C . TYR A 1 90 ? -0.162 3.160 7.338 1.00 87.75 90 TYR A C 1
ATOM 695 O O . TYR A 1 90 ? -1.169 2.826 7.955 1.00 87.75 90 TYR A O 1
ATOM 703 N N . PHE A 1 91 ? 0.759 3.964 7.880 1.00 88.25 91 PHE A N 1
ATOM 704 C CA . PHE A 1 91 ? 0.636 4.535 9.225 1.00 88.25 91 PHE A CA 1
ATOM 705 C C . PHE A 1 91 ? -0.586 5.439 9.349 1.00 88.25 91 PHE A C 1
ATOM 707 O O . PHE A 1 91 ? -1.337 5.376 10.325 1.00 88.25 91 PHE A O 1
ATOM 714 N N . LYS A 1 92 ? -0.787 6.310 8.355 1.00 90.81 92 LYS A N 1
ATOM 715 C CA . LYS A 1 92 ? -1.908 7.247 8.342 1.00 90.81 92 LYS A CA 1
ATOM 716 C C . LYS A 1 92 ? -3.242 6.507 8.264 1.00 90.81 92 LYS A C 1
ATOM 718 O O . LYS A 1 92 ? -4.145 6.828 9.034 1.00 90.81 92 LYS A O 1
ATOM 723 N N . ASP A 1 93 ? -3.334 5.512 7.394 1.00 88.94 93 ASP A N 1
ATOM 724 C CA . ASP A 1 93 ? -4.531 4.688 7.243 1.00 88.94 93 ASP A CA 1
ATOM 725 C C . ASP A 1 93 ? -4.774 3.850 8.509 1.00 88.94 93 ASP A C 1
ATOM 727 O O . ASP A 1 93 ? -5.889 3.824 9.022 1.00 88.94 93 ASP A O 1
ATOM 731 N N . ALA A 1 94 ? -3.728 3.249 9.092 1.00 88.38 94 ALA A N 1
ATOM 732 C CA . ALA A 1 94 ? -3.822 2.527 10.362 1.00 88.38 94 ALA A CA 1
ATOM 733 C C . ALA A 1 94 ? -4.346 3.428 11.485 1.00 88.38 94 ALA A C 1
ATOM 735 O O . ALA A 1 94 ? -5.232 3.035 12.237 1.00 88.38 94 ALA A O 1
ATOM 736 N N . LYS A 1 95 ? -3.864 4.672 11.567 1.00 89.44 95 LYS A N 1
ATOM 737 C CA . LYS A 1 95 ? -4.369 5.672 12.514 1.00 89.44 95 LYS A CA 1
ATOM 738 C C . LYS A 1 95 ? -5.861 5.951 12.325 1.00 89.44 95 LYS A C 1
ATOM 740 O O . LYS A 1 95 ? -6.570 6.073 13.323 1.00 89.44 95 LYS A O 1
ATOM 745 N N . GLU A 1 96 ? -6.333 6.104 11.089 1.00 90.75 96 GLU A N 1
ATOM 746 C CA . GLU A 1 96 ? -7.762 6.307 10.808 1.00 90.75 96 GLU A CA 1
ATOM 747 C C . GLU A 1 96 ? -8.573 5.062 11.192 1.00 90.75 96 GLU A C 1
ATOM 749 O O . GLU A 1 96 ? -9.574 5.181 11.893 1.00 90.75 96 GLU A O 1
ATOM 754 N N . LEU A 1 97 ? -8.089 3.861 10.864 1.00 89.12 97 LEU A N 1
ATOM 755 C CA . LEU A 1 97 ? -8.725 2.594 11.239 1.00 89.12 97 LEU A CA 1
ATOM 756 C C . LEU A 1 97 ? -8.818 2.405 12.762 1.00 89.12 97 LEU A C 1
ATOM 758 O O . LEU A 1 97 ? -9.867 2.027 13.282 1.00 89.12 97 LEU A O 1
ATOM 762 N N . ILE A 1 98 ? -7.757 2.723 13.500 1.00 89.56 98 ILE A N 1
ATOM 763 C CA . ILE A 1 98 ? -7.745 2.628 14.966 1.00 89.56 98 ILE A CA 1
ATOM 764 C C . ILE A 1 98 ? -8.713 3.650 15.574 1.00 89.56 98 ILE A C 1
ATOM 766 O O . ILE A 1 98 ? -9.500 3.311 16.455 1.00 89.56 98 ILE A O 1
ATOM 770 N N . LYS A 1 99 ? -8.698 4.902 15.098 1.00 87.81 99 LYS A N 1
ATOM 771 C CA . LYS A 1 99 ? -9.505 5.984 15.687 1.00 87.81 99 LYS A CA 1
ATOM 772 C C . LYS A 1 99 ? -10.983 5.926 15.316 1.00 87.81 99 LYS A C 1
ATOM 774 O O . LYS A 1 99 ? -11.822 6.214 16.164 1.00 87.81 99 LYS A O 1
ATOM 779 N N . GLU A 1 100 ? -11.301 5.614 14.064 1.00 90.31 100 GLU A N 1
ATOM 780 C CA . GLU A 1 100 ? -12.674 5.659 13.546 1.00 90.31 100 GLU A CA 1
ATOM 781 C C . GLU A 1 100 ? -13.374 4.306 13.632 1.00 90.31 100 GLU A C 1
ATOM 783 O O . GLU A 1 100 ? -14.582 4.248 13.866 1.00 90.31 100 GLU A O 1
ATOM 788 N N . HIS A 1 101 ? -12.621 3.218 13.468 1.00 83.56 101 HIS A N 1
ATOM 789 C CA . HIS A 1 101 ? -13.169 1.866 13.414 1.00 83.56 101 HIS A CA 1
ATOM 790 C C . HIS A 1 101 ? -12.812 1.008 14.631 1.00 83.56 101 HIS A C 1
ATOM 792 O O . HIS A 1 101 ? -13.228 -0.148 14.679 1.00 83.56 101 HIS A O 1
ATOM 798 N N . ALA A 1 102 ? -12.098 1.566 15.617 1.00 85.88 102 ALA A N 1
ATOM 799 C CA . ALA A 1 102 ? -11.675 0.869 16.833 1.00 85.88 102 ALA A CA 1
ATOM 800 C C . ALA A 1 102 ? -10.926 -0.446 16.541 1.00 85.88 102 ALA A C 1
ATOM 802 O O . ALA A 1 102 ? -11.097 -1.435 17.254 1.00 85.88 102 ALA A O 1
ATOM 803 N N . TYR A 1 103 ? -10.122 -0.458 15.472 1.00 88.19 103 TYR A N 1
ATOM 804 C CA . TYR A 1 103 ? -9.311 -1.620 15.110 1.00 88.19 103 TYR A CA 1
ATOM 805 C C . TYR A 1 103 ? -8.312 -1.943 16.220 1.00 88.19 103 TYR A C 1
ATOM 807 O O . TYR A 1 103 ? -7.659 -1.050 16.763 1.00 88.19 103 TYR A O 1
ATOM 815 N N . THR A 1 104 ? -8.182 -3.231 16.527 1.00 88.50 104 THR A N 1
ATOM 816 C CA . THR A 1 104 ? -7.152 -3.749 17.432 1.00 88.50 104 THR A CA 1
ATOM 817 C C . THR A 1 104 ? -5.833 -3.964 16.690 1.00 88.50 104 THR A C 1
ATOM 819 O O . THR A 1 104 ? -5.787 -3.941 15.458 1.00 88.50 104 THR A O 1
ATOM 822 N N . LEU A 1 105 ? -4.746 -4.201 17.428 1.00 84.31 105 LEU A N 1
ATOM 823 C CA . LEU A 1 105 ? -3.452 -4.518 16.822 1.00 84.31 105 LEU A CA 1
ATOM 824 C C . LEU A 1 105 ? -3.540 -5.751 15.900 1.00 84.31 105 LEU A C 1
ATOM 826 O O . LEU A 1 105 ? -3.011 -5.718 14.792 1.00 84.31 105 LEU A O 1
ATOM 830 N N . ASP A 1 106 ? -4.277 -6.791 16.301 1.00 85.00 106 ASP A N 1
ATOM 831 C CA . ASP A 1 106 ? -4.542 -7.973 15.467 1.00 8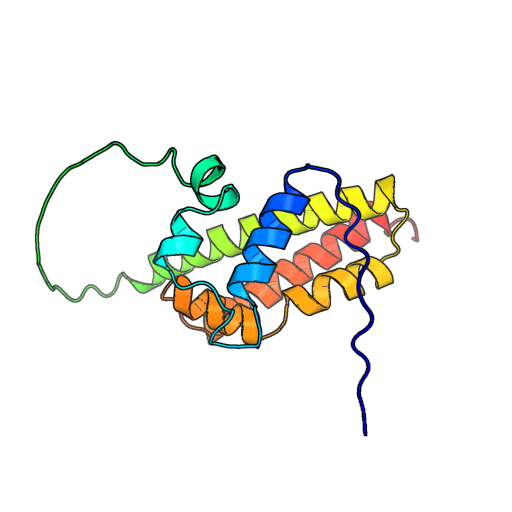5.00 106 ASP A CA 1
ATOM 832 C C . ASP A 1 106 ? -5.290 -7.630 14.166 1.00 85.00 106 ASP A C 1
ATOM 834 O O . ASP A 1 106 ? -4.960 -8.166 13.106 1.00 85.00 106 ASP A O 1
ATOM 838 N N . ASP A 1 107 ? -6.253 -6.701 14.206 1.00 87.75 107 ASP A N 1
ATOM 839 C CA . ASP A 1 107 ? -6.977 -6.254 13.006 1.00 87.75 107 ASP A CA 1
ATOM 840 C C . ASP A 1 107 ? -6.058 -5.486 12.045 1.00 87.75 107 ASP A C 1
ATOM 842 O O . ASP A 1 107 ? -6.126 -5.666 10.824 1.00 87.75 107 ASP A O 1
ATOM 846 N N . ILE A 1 108 ? -5.159 -4.658 12.589 1.00 87.00 108 ILE A N 1
ATOM 847 C CA . ILE A 1 108 ? -4.147 -3.935 11.810 1.00 87.00 108 ILE A CA 1
ATOM 848 C C . ILE A 1 108 ? -3.145 -4.912 11.190 1.00 87.00 108 ILE A C 1
ATOM 850 O O . ILE A 1 108 ? -2.851 -4.800 9.999 1.00 87.00 108 ILE A O 1
ATOM 854 N N . LEU A 1 109 ? -2.686 -5.921 11.937 1.00 78.12 109 LEU A N 1
ATOM 855 C CA . LEU A 1 109 ? -1.825 -6.983 11.410 1.00 78.12 109 LEU A CA 1
ATOM 856 C C . LEU A 1 109 ? -2.519 -7.750 10.278 1.00 78.12 109 LEU A C 1
ATOM 858 O O . LEU A 1 109 ? -1.940 -7.929 9.205 1.00 78.12 109 LEU A O 1
ATOM 862 N N . ALA A 1 110 ? -3.779 -8.150 10.465 1.00 83.56 110 ALA A N 1
ATOM 863 C CA . ALA A 1 110 ? -4.564 -8.842 9.444 1.00 83.56 110 ALA A CA 1
ATOM 864 C C . ALA A 1 110 ? -4.774 -7.997 8.174 1.00 83.56 110 ALA A C 1
ATOM 866 O O . ALA A 1 110 ? -4.810 -8.543 7.067 1.00 83.56 110 ALA A O 1
ATOM 867 N N . TRP A 1 111 ? -4.877 -6.674 8.315 1.00 85.00 111 TRP A N 1
ATOM 868 C CA . TRP A 1 111 ? -4.971 -5.730 7.201 1.00 85.00 111 TRP A CA 1
ATOM 869 C C . TRP A 1 111 ? -3.632 -5.520 6.472 1.00 85.00 111 TRP A C 1
ATOM 871 O O . TRP A 1 111 ? -3.611 -5.425 5.241 1.00 85.00 111 TRP A O 1
ATOM 881 N N . LEU A 1 112 ? -2.512 -5.519 7.199 1.00 81.06 112 LEU A N 1
ATOM 882 C CA . LEU A 1 112 ? -1.167 -5.298 6.657 1.00 81.06 112 LEU A CA 1
ATOM 883 C C . LEU A 1 112 ? -0.581 -6.550 5.976 1.00 81.06 112 LEU A C 1
ATOM 885 O O . LEU A 1 112 ? 0.120 -6.456 4.965 1.00 81.06 112 LEU A O 1
ATOM 889 N N . LEU A 1 113 ? -0.890 -7.743 6.494 1.00 74.06 113 LEU A N 1
ATOM 890 C CA . LEU A 1 113 ? -0.353 -9.026 6.020 1.00 74.06 113 LEU A CA 1
ATOM 891 C C . LEU A 1 113 ? -0.531 -9.253 4.501 1.00 74.06 113 LEU A C 1
ATOM 893 O O . LEU A 1 113 ? 0.429 -9.654 3.837 1.00 74.06 113 LEU A O 1
ATOM 897 N N . PRO A 1 114 ? -1.699 -8.972 3.887 1.00 73.88 114 PRO A N 1
ATOM 898 C CA . PRO A 1 114 ? -1.866 -9.074 2.441 1.00 73.88 114 PRO A CA 1
ATOM 899 C C . PRO A 1 114 ? -1.032 -8.071 1.643 1.00 73.88 114 PRO A C 1
ATOM 901 O O . PRO A 1 114 ? -0.734 -8.343 0.479 1.00 73.88 114 PRO A O 1
ATOM 904 N N . ALA A 1 115 ? -0.712 -6.897 2.193 1.00 71.00 115 ALA A N 1
ATOM 905 C CA . ALA A 1 115 ? 0.134 -5.900 1.533 1.00 71.00 115 ALA A CA 1
ATOM 906 C C . ALA A 1 115 ? 1.606 -6.338 1.498 1.00 71.00 115 ALA A C 1
ATOM 908 O O . ALA A 1 115 ? 2.289 -6.111 0.503 1.00 71.00 115 ALA A O 1
ATOM 909 N N . MET A 1 116 ? 2.031 -7.064 2.531 1.00 69.81 116 MET A N 1
ATOM 910 C CA . MET A 1 116 ? 3.389 -7.570 2.753 1.00 69.81 116 MET A CA 1
ATOM 911 C C . MET A 1 116 ? 3.710 -8.890 2.035 1.00 69.81 116 MET A C 1
ATOM 913 O O . MET A 1 116 ? 4.751 -9.498 2.270 1.00 69.81 116 MET A O 1
ATOM 917 N N . GLN A 1 117 ? 2.832 -9.373 1.153 1.00 73.75 117 GLN A N 1
ATOM 918 C CA . GLN A 1 117 ? 3.070 -10.632 0.449 1.00 73.75 117 GLN A CA 1
ATOM 919 C C . GLN A 1 117 ? 4.256 -10.531 -0.520 1.00 73.75 117 GLN A C 1
ATOM 921 O O . GLN A 1 117 ? 4.295 -9.659 -1.390 1.00 73.75 117 GLN A O 1
ATOM 926 N N . GLU A 1 118 ? 5.156 -11.513 -0.456 1.00 64.06 118 GLU A N 1
ATOM 927 C CA . GLU A 1 118 ? 6.366 -11.606 -1.288 1.00 64.06 118 GLU A CA 1
ATOM 928 C C . GLU A 1 118 ? 6.068 -11.511 -2.794 1.00 64.06 118 GLU A C 1
ATOM 930 O O . GLU A 1 118 ? 6.812 -10.895 -3.553 1.00 64.06 118 GLU A O 1
ATOM 935 N N . VAL A 1 119 ? 4.924 -12.041 -3.240 1.00 69.69 119 VAL A N 1
ATOM 936 C CA . VAL A 1 119 ? 4.480 -11.948 -4.641 1.00 69.69 119 VAL A CA 1
ATOM 937 C C . VAL A 1 119 ? 4.141 -10.518 -5.078 1.00 69.69 119 VAL A C 1
ATOM 939 O O . VAL A 1 119 ? 4.306 -10.185 -6.253 1.00 69.69 119 VAL A O 1
ATOM 942 N N . LYS A 1 120 ? 3.682 -9.660 -4.158 1.00 74.19 120 LYS A N 1
ATOM 943 C CA . LYS A 1 120 ? 3.412 -8.240 -4.423 1.00 74.19 120 LYS A CA 1
ATOM 944 C C . LYS A 1 120 ? 4.704 -7.437 -4.410 1.00 74.19 120 LYS A C 1
ATOM 946 O O . LYS A 1 120 ? 4.929 -6.666 -5.337 1.00 74.19 120 LYS A O 1
ATOM 951 N N . LEU A 1 121 ? 5.570 -7.688 -3.429 1.00 78.75 121 LEU A N 1
ATOM 952 C CA . LEU A 1 121 ? 6.887 -7.053 -3.332 1.00 78.75 121 LEU A CA 1
ATOM 953 C C . LEU A 1 121 ? 7.778 -7.417 -4.525 1.00 78.75 121 LEU A C 1
ATOM 955 O O . LEU A 1 121 ? 8.444 -6.553 -5.083 1.00 78.75 121 LEU A O 1
ATOM 959 N N . SER A 1 122 ? 7.706 -8.662 -5.000 1.00 72.56 122 SER A N 1
ATOM 960 C CA . SER A 1 122 ? 8.418 -9.116 -6.200 1.00 72.56 122 SER A CA 1
ATOM 961 C C . SER A 1 122 ? 7.962 -8.382 -7.460 1.00 72.56 122 SER A C 1
ATOM 963 O O . SER A 1 122 ? 8.797 -7.968 -8.261 1.00 72.56 122 SER A O 1
ATOM 965 N N . ARG A 1 123 ? 6.647 -8.184 -7.639 1.00 77.56 123 ARG A N 1
ATOM 966 C CA . ARG A 1 123 ? 6.119 -7.398 -8.768 1.00 77.56 123 ARG A CA 1
ATOM 967 C C . ARG A 1 123 ? 6.460 -5.920 -8.644 1.00 77.56 123 ARG A C 1
ATOM 969 O O . ARG A 1 123 ? 6.752 -5.288 -9.650 1.00 77.56 123 ARG A O 1
ATOM 976 N N . PHE A 1 124 ? 6.431 -5.381 -7.432 1.00 80.25 124 PHE A N 1
ATOM 977 C CA . PHE A 1 124 ? 6.802 -3.997 -7.174 1.00 80.25 124 PHE A CA 1
ATOM 978 C C . PHE A 1 124 ? 8.288 -3.748 -7.473 1.00 80.25 124 PHE A C 1
ATOM 980 O O . PHE A 1 124 ? 8.623 -2.788 -8.160 1.00 80.25 124 PHE A O 1
ATOM 987 N N . ALA A 1 125 ? 9.167 -4.667 -7.069 1.00 79.12 125 ALA A N 1
ATOM 988 C CA . ALA A 1 125 ? 10.588 -4.623 -7.395 1.00 79.12 125 ALA A CA 1
ATOM 989 C C . ALA A 1 125 ? 10.842 -4.628 -8.911 1.00 79.12 125 ALA A C 1
ATOM 991 O O . ALA A 1 125 ? 11.615 -3.815 -9.408 1.00 79.12 125 ALA A O 1
ATOM 992 N N . GLU A 1 126 ? 10.124 -5.473 -9.664 1.00 80.12 126 GLU A N 1
ATOM 993 C CA . GLU A 1 126 ? 10.170 -5.456 -11.134 1.00 80.12 126 GLU A CA 1
ATOM 994 C C . GLU A 1 126 ? 9.702 -4.115 -11.728 1.00 80.12 126 GLU A C 1
ATOM 996 O O . GLU A 1 126 ? 10.238 -3.682 -12.745 1.00 80.12 126 GLU A O 1
ATOM 1001 N N . GLN A 1 127 ? 8.720 -3.448 -11.111 1.00 77.19 127 GLN A N 1
ATOM 1002 C CA . GLN A 1 127 ? 8.179 -2.170 -11.593 1.00 77.19 127 GLN A CA 1
ATOM 1003 C C . GLN A 1 127 ? 9.131 -0.993 -11.388 1.00 77.19 127 GLN A C 1
ATOM 1005 O O . GLN A 1 127 ? 9.190 -0.114 -12.245 1.00 77.19 127 GLN A O 1
ATOM 1010 N N . ILE A 1 128 ? 9.858 -0.969 -10.273 1.00 76.62 128 ILE A N 1
ATOM 1011 C CA . ILE A 1 128 ? 10.836 0.088 -9.980 1.00 76.62 128 ILE A CA 1
ATOM 1012 C C . ILE A 1 128 ? 12.228 -0.226 -10.539 1.00 76.62 128 ILE A C 1
ATOM 1014 O O . ILE A 1 128 ? 13.142 0.575 -10.380 1.00 76.62 128 ILE A O 1
ATOM 1018 N N . GLY A 1 129 ? 12.383 -1.380 -11.196 1.00 77.81 129 GLY A N 1
ATOM 1019 C CA . GLY A 1 129 ? 13.648 -1.820 -11.776 1.00 77.81 129 GLY A CA 1
ATOM 1020 C C . GLY A 1 129 ? 14.694 -2.238 -10.744 1.00 77.81 129 GLY A C 1
ATOM 1021 O O . GLY A 1 129 ? 15.865 -2.285 -11.096 1.00 77.81 129 GLY A O 1
ATOM 1022 N N . ALA A 1 130 ? 14.286 -2.552 -9.509 1.00 80.38 130 ALA A N 1
ATOM 1023 C CA . ALA A 1 130 ? 15.199 -2.851 -8.412 1.00 80.38 130 ALA A CA 1
ATOM 1024 C C . ALA A 1 130 ? 15.293 -4.344 -8.084 1.00 80.38 130 ALA A C 1
ATOM 1026 O O . ALA A 1 130 ? 14.429 -5.161 -8.425 1.00 80.38 130 ALA A O 1
ATOM 1027 N N . SER A 1 131 ? 16.347 -4.712 -7.354 1.00 82.94 131 SER A N 1
ATOM 1028 C CA . SER A 1 131 ? 16.522 -6.081 -6.864 1.00 82.94 131 SER A CA 1
ATOM 1029 C C . SER A 1 131 ? 15.362 -6.511 -5.959 1.00 82.94 131 SER A C 1
ATOM 1031 O O . SER A 1 131 ? 15.089 -5.901 -4.926 1.00 82.94 131 SER A O 1
ATOM 1033 N N . ARG A 1 132 ? 14.711 -7.633 -6.297 1.00 80.88 132 ARG A N 1
ATOM 1034 C CA . ARG A 1 132 ? 13.615 -8.213 -5.493 1.00 80.88 132 ARG A CA 1
ATOM 1035 C C . ARG A 1 132 ? 14.035 -8.475 -4.054 1.00 80.88 132 ARG A C 1
ATOM 1037 O O . ARG A 1 132 ? 13.283 -8.164 -3.138 1.00 80.88 132 ARG A O 1
ATOM 1044 N N . SER A 1 133 ? 15.242 -9.012 -3.869 1.00 77.38 133 SER A N 1
ATOM 1045 C CA . SER A 1 133 ? 15.791 -9.296 -2.541 1.00 77.38 133 SER A CA 1
ATOM 1046 C C . SER A 1 133 ? 15.960 -8.020 -1.726 1.00 77.38 133 SER A C 1
ATOM 1048 O O . SER A 1 133 ? 15.705 -8.026 -0.526 1.00 77.38 133 SER A O 1
ATOM 1050 N N . LEU A 1 134 ? 16.373 -6.932 -2.377 1.00 80.81 134 LEU A N 1
ATOM 1051 C CA . LEU A 1 134 ? 16.594 -5.655 -1.720 1.00 80.81 134 LEU A CA 1
ATOM 1052 C C . LEU A 1 134 ? 15.275 -5.011 -1.293 1.00 80.81 134 LEU A C 1
ATOM 1054 O O . LEU A 1 134 ? 15.114 -4.613 -0.144 1.00 80.81 134 LEU A O 1
ATOM 1058 N N . VAL A 1 135 ? 14.315 -4.962 -2.214 1.00 80.12 135 VAL A N 1
ATOM 1059 C CA . VAL A 1 135 ? 12.981 -4.409 -1.966 1.00 80.12 135 VAL A CA 1
ATOM 1060 C C . VAL A 1 135 ? 12.265 -5.190 -0.871 1.00 80.12 135 VAL A C 1
ATOM 1062 O O . VAL A 1 135 ? 11.699 -4.578 0.026 1.00 80.12 135 VAL A O 1
ATOM 1065 N N . CYS A 1 136 ? 12.320 -6.525 -0.895 1.00 77.06 136 CYS A N 1
ATOM 1066 C CA . CYS A 1 136 ? 11.703 -7.340 0.152 1.00 77.06 136 CYS A CA 1
ATOM 1067 C C . CYS A 1 136 ? 12.340 -7.082 1.521 1.00 77.06 136 CYS A C 1
ATOM 1069 O O . CYS A 1 136 ? 11.610 -6.882 2.487 1.00 77.06 136 CYS A O 1
ATOM 1071 N N . ALA A 1 137 ? 13.674 -7.023 1.601 1.00 80.06 137 ALA A N 1
ATOM 1072 C CA . ALA A 1 137 ? 14.373 -6.732 2.852 1.00 80.06 137 ALA A CA 1
ATOM 1073 C C . ALA A 1 137 ? 14.008 -5.345 3.402 1.00 80.06 137 ALA A C 1
ATOM 1075 O O . ALA A 1 137 ? 13.702 -5.214 4.585 1.00 80.06 137 ALA A O 1
ATOM 1076 N N . LYS A 1 138 ? 13.966 -4.325 2.537 1.00 83.62 138 LYS A N 1
ATOM 1077 C CA . LYS A 1 138 ? 13.628 -2.953 2.933 1.00 83.62 138 LYS A CA 1
ATOM 1078 C C . LYS A 1 138 ? 12.177 -2.785 3.350 1.00 83.62 138 LYS A C 1
ATOM 1080 O O . LYS A 1 138 ? 11.910 -2.155 4.365 1.00 83.62 138 LYS A O 1
ATOM 1085 N N . PHE A 1 139 ? 11.242 -3.385 2.621 1.00 84.06 139 PHE A N 1
ATOM 1086 C CA . PHE A 1 139 ? 9.842 -3.398 3.041 1.00 84.06 139 PHE A CA 1
ATOM 1087 C C . PHE A 1 139 ? 9.653 -4.131 4.362 1.00 84.06 139 PHE A C 1
ATOM 1089 O O . PHE A 1 139 ? 8.889 -3.669 5.199 1.00 84.06 139 PHE A O 1
ATOM 1096 N N . GLN A 1 140 ? 10.349 -5.248 4.567 1.00 80.44 140 GLN A N 1
ATOM 1097 C CA . GLN A 1 140 ? 10.273 -5.979 5.823 1.00 80.44 140 GLN A CA 1
ATOM 1098 C C . GLN A 1 140 ? 10.789 -5.146 7.001 1.00 80.44 140 GLN A C 1
ATOM 1100 O O . GLN A 1 140 ? 10.118 -5.094 8.022 1.00 80.44 140 GLN A O 1
ATOM 1105 N N . GLU A 1 141 ? 11.933 -4.479 6.854 1.00 83.44 141 GLU A N 1
ATOM 1106 C CA . GLU A 1 141 ? 12.491 -3.558 7.855 1.00 83.44 141 GLU A CA 1
ATOM 1107 C C . GLU A 1 141 ? 11.494 -2.439 8.193 1.00 83.44 141 GLU A C 1
ATOM 1109 O O . GLU A 1 141 ? 10.967 -2.390 9.301 1.00 83.44 141 GLU A O 1
ATOM 1114 N N . VAL A 1 142 ? 11.127 -1.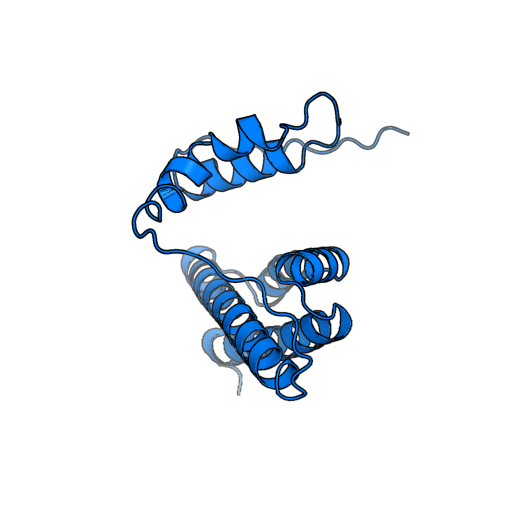626 7.199 1.00 86.38 142 VAL A N 1
ATOM 1115 C CA . VAL A 1 142 ? 10.311 -0.423 7.417 1.00 86.38 142 VAL A CA 1
ATOM 1116 C C . VAL A 1 142 ? 8.902 -0.754 7.917 1.00 86.38 142 VAL A C 1
ATOM 1118 O O . VAL A 1 142 ? 8.341 -0.021 8.723 1.00 86.38 142 VAL A O 1
ATOM 1121 N N . MET A 1 143 ? 8.296 -1.847 7.453 1.00 83.38 143 MET A N 1
ATOM 1122 C CA . MET A 1 143 ? 6.936 -2.202 7.868 1.00 83.38 143 MET A CA 1
ATOM 1123 C C . MET A 1 143 ? 6.905 -2.870 9.251 1.00 83.38 143 MET A C 1
ATOM 1125 O O . MET A 1 143 ? 5.874 -2.814 9.919 1.00 83.38 143 MET A O 1
ATOM 1129 N N . ASN A 1 144 ? 8.011 -3.475 9.699 1.00 83.75 144 ASN A N 1
ATOM 1130 C CA . ASN A 1 144 ? 8.153 -3.907 11.091 1.00 83.75 144 ASN A CA 1
ATOM 1131 C C . ASN A 1 144 ? 8.329 -2.701 12.020 1.00 83.75 144 ASN A C 1
ATOM 1133 O O . ASN A 1 144 ? 7.664 -2.649 13.052 1.00 83.75 144 ASN A O 1
ATOM 1137 N N . ASP A 1 145 ? 9.148 -1.719 11.628 1.00 87.31 145 ASP A N 1
ATOM 1138 C CA . ASP A 1 145 ? 9.293 -0.460 12.371 1.00 87.31 145 ASP A CA 1
ATOM 1139 C C . ASP A 1 145 ? 7.947 0.271 12.461 1.00 87.31 145 ASP A C 1
ATOM 1141 O O . ASP A 1 145 ? 7.514 0.662 13.539 1.00 87.31 145 ASP A O 1
ATOM 1145 N N . LEU A 1 146 ? 7.210 0.331 11.348 1.00 87.69 146 LEU A N 1
ATOM 1146 C CA . LEU A 1 146 ? 5.852 0.868 11.293 1.00 87.69 146 LEU A CA 1
ATOM 1147 C C . LEU A 1 146 ? 4.907 0.197 12.301 1.00 87.69 146 LEU A C 1
ATOM 1149 O O . LEU A 1 146 ? 4.117 0.873 12.958 1.00 87.69 146 LEU A O 1
ATOM 1153 N N . LEU A 1 147 ? 4.931 -1.136 12.382 1.00 85.00 147 LEU A N 1
ATOM 1154 C CA . LEU A 1 147 ? 4.087 -1.878 13.318 1.00 85.00 147 LEU A CA 1
ATOM 1155 C C . LEU A 1 147 ? 4.460 -1.570 14.766 1.00 85.00 147 LEU A C 1
ATOM 1157 O O . LEU A 1 147 ? 3.559 -1.361 15.577 1.00 85.00 147 LEU A O 1
ATOM 1161 N N . HIS A 1 148 ? 5.757 -1.487 15.065 1.00 85.62 148 HIS A N 1
ATOM 1162 C CA . HIS A 1 148 ? 6.239 -1.086 16.382 1.00 85.62 148 HIS A CA 1
ATOM 1163 C C . HIS A 1 148 ? 5.797 0.345 16.725 1.00 85.62 148 HIS A C 1
ATOM 1165 O O . HIS A 1 148 ? 5.327 0.593 17.833 1.00 85.62 148 HIS A O 1
ATOM 1171 N N . ASP A 1 149 ? 5.881 1.282 15.779 1.00 88.06 149 ASP A N 1
ATOM 1172 C CA . ASP A 1 149 ? 5.434 2.664 15.974 1.00 88.06 149 ASP A CA 1
ATOM 1173 C C . ASP A 1 149 ? 3.925 2.737 16.246 1.00 88.06 149 ASP A C 1
ATOM 1175 O O . ASP A 1 149 ? 3.477 3.506 17.099 1.00 88.06 149 ASP A O 1
ATOM 1179 N N . ILE A 1 150 ? 3.117 1.938 15.536 1.00 87.00 150 ILE A N 1
ATOM 1180 C CA . ILE A 1 150 ? 1.666 1.848 15.758 1.00 87.00 150 ILE A CA 1
ATOM 1181 C C . ILE A 1 150 ? 1.372 1.264 17.142 1.00 87.00 150 ILE A C 1
ATOM 1183 O O . ILE A 1 150 ? 0.534 1.808 17.865 1.00 87.00 150 ILE A O 1
ATOM 1187 N N . GLU A 1 151 ? 2.047 0.172 17.502 1.00 86.69 151 GLU A N 1
ATOM 1188 C 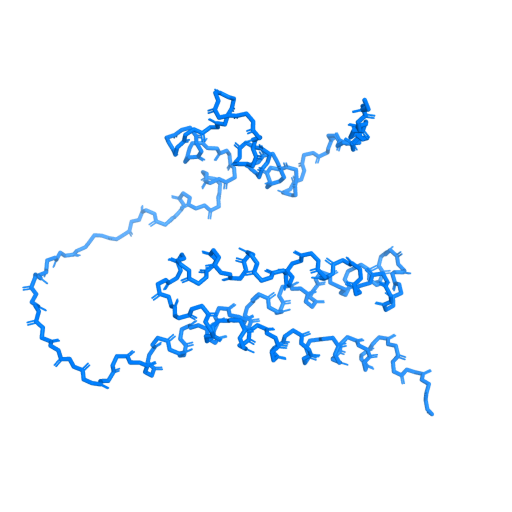CA . GLU A 1 151 ? 1.916 -0.473 18.807 1.00 86.69 151 GLU A CA 1
ATOM 1189 C C . GLU A 1 151 ? 2.257 0.510 19.929 1.00 86.69 151 GLU A C 1
ATOM 1191 O O . GLU A 1 151 ? 1.417 0.750 20.791 1.00 86.69 151 GLU A O 1
ATOM 1196 N N . GLU A 1 152 ? 3.416 1.168 19.872 1.00 87.62 152 GLU A N 1
ATOM 1197 C CA . GLU A 1 152 ? 3.849 2.135 20.884 1.00 87.62 152 GLU A CA 1
ATOM 1198 C C . GLU A 1 152 ? 2.914 3.353 20.961 1.00 87.62 152 GLU A C 1
ATOM 1200 O O . GLU A 1 152 ? 2.522 3.769 22.051 1.00 87.62 152 GLU A O 1
ATOM 1205 N N . THR A 1 153 ? 2.498 3.899 19.814 1.00 88.31 153 THR A N 1
ATOM 1206 C CA . THR A 1 153 ? 1.701 5.137 19.764 1.00 88.31 153 THR A CA 1
ATOM 1207 C C . THR A 1 153 ? 0.255 4.946 20.222 1.00 88.31 153 THR A C 1
ATOM 1209 O O . THR A 1 153 ? -0.324 5.865 20.805 1.00 88.31 153 THR A O 1
ATOM 1212 N N . TYR A 1 154 ? -0.368 3.807 19.902 1.00 85.12 154 TYR A N 1
ATOM 1213 C CA . TYR A 1 154 ? -1.814 3.609 20.095 1.00 85.12 154 TYR A CA 1
ATOM 1214 C C . TYR A 1 154 ? -2.172 2.512 21.093 1.00 85.12 154 TYR A C 1
ATOM 1216 O O . TYR A 1 154 ? -3.284 2.519 21.619 1.00 85.12 154 TYR A O 1
ATOM 1224 N N . PHE A 1 155 ? -1.259 1.579 21.347 1.00 83.88 155 PHE A N 1
ATOM 1225 C CA . PHE A 1 155 ? -1.489 0.417 22.205 1.00 83.88 155 PHE A CA 1
ATOM 1226 C C . PHE A 1 155 ? -0.461 0.312 23.347 1.00 83.88 155 PHE A C 1
ATOM 1228 O O . PHE A 1 155 ? -0.593 -0.560 24.202 1.00 83.88 155 PHE A O 1
ATOM 1235 N N . GLY A 1 156 ? 0.513 1.230 23.406 1.00 75.44 156 GLY A N 1
ATOM 1236 C CA . GLY A 1 156 ? 1.598 1.274 24.388 1.00 75.44 156 GLY A CA 1
ATOM 1237 C C . GLY A 1 156 ? 1.193 1.721 25.797 1.00 75.44 156 GLY A C 1
ATOM 1238 O O . GLY A 1 156 ? 2.033 1.711 26.696 1.00 75.44 156 GLY A O 1
ATOM 1239 N N . ASP A 1 157 ? -0.081 2.054 26.033 1.00 62.56 157 ASP A N 1
ATOM 1240 C CA . ASP A 1 157 ? -0.636 2.375 27.359 1.00 62.56 157 ASP A CA 1
ATOM 1241 C C . ASP A 1 157 ? -0.842 1.115 28.232 1.00 62.56 157 ASP A C 1
ATOM 1243 O O . ASP A 1 157 ? -1.909 0.859 28.796 1.00 62.56 157 ASP A O 1
ATOM 1247 N N . ALA A 1 158 ? 0.213 0.311 28.360 1.00 54.28 158 ALA A N 1
ATOM 1248 C CA . ALA A 1 158 ? 0.327 -0.757 29.342 1.00 54.28 158 ALA A CA 1
ATOM 1249 C C . ALA A 1 158 ? 1.789 -0.934 29.785 1.00 54.28 158 ALA A C 1
ATOM 1251 O O . ALA A 1 158 ? 2.413 -1.968 29.535 1.00 54.28 158 ALA A O 1
ATOM 1252 N N . LYS A 1 159 ? 2.332 0.058 30.498 1.00 42.81 159 LYS A N 1
ATOM 1253 C CA . LYS A 1 159 ? 3.396 -0.201 31.473 1.00 42.81 159 LYS A CA 1
ATOM 1254 C C . LYS A 1 159 ? 3.310 0.697 32.697 1.00 42.81 159 LYS A C 1
ATOM 1256 O O . LYS A 1 159 ? 3.212 1.928 32.525 1.00 42.81 159 LYS A O 1
#

Sequence (159 aa):
MTCALGKFPYSSRGGLLGQFCDFLDKCLKKDQTERWSVKPLLNHEFIQRYCGDQAATPSPGTRQTAEDPDDGSKEQAAVDSIVQKVAEHYFKDAKELIKEHAYTLDDILAWLLPAMQEVKLSRFAEQIGASRSLVCAKFQEVMNDLLHDIEETYFGDAK

Foldseek 3Di:
DDDDDDDDPPDDDPDLVSQVVVLVCLCVPPDPVSRDDPVVSCVRPNNCVPVVVPPDDDDDDDDDDDDDPPPVVVLLVVLLVVLLVVLVVLLVVLVCCCVVVVDDLVNSCVVCVVVLDLVNLQVVCVVSVHDSVSSNVSNVVSNVVSSVCCCCVRVVPPD

pLDDT: mean 72.02, std 16.04, range [35.91, 90.81]

Nearest PDB structures (foldseek):
  8z6g-assembly3_F  TM=2.179E-01  e=3.642E+00  Pseudomonas aeruginosa

Solvent-accessible surface area (backbone atoms only — not comparable to full-atom values): 9800 Å² total; per-residue (Å²): 138,83,84,81,78,76,81,76,85,79,75,89,58,98,46,73,68,48,44,49,50,48,52,46,51,39,69,62,38,83,51,75,88,75,26,56,53,71,74,63,52,62,67,30,69,51,39,50,74,74,59,52,84,75,78,81,84,89,86,81,88,79,93,76,94,74,97,61,94,72,55,65,67,55,53,49,54,52,50,50,55,50,49,49,55,51,42,55,49,50,50,54,50,49,50,49,39,37,73,77,66,65,47,47,74,69,52,51,49,63,63,46,50,74,70,68,32,66,76,51,39,42,53,48,13,62,71,74,73,45,58,43,70,56,44,44,53,49,47,53,52,51,50,51,52,48,49,50,51,49,40,55,75,77,63,48,92,76,127

Secondary structure (DSSP, 8-state):
--------------SHHHHHHHHHHHHS-SSTTTSPPHHHHHTSHHHHHHTGGG--------------TTHHHHHHHHHHHHHHHHHHHHHHHHHHHHHHH---HHHHHHHHTTTT-HHHHHHHHHHHT--HHHHHHHHHHHHHHHHHHHIIIII----

Mean predicted aligned erro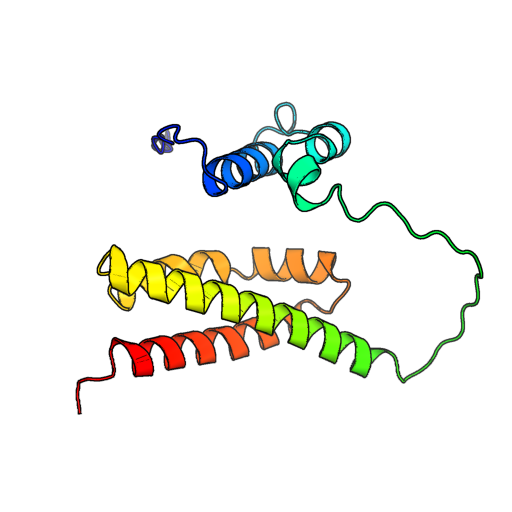r: 17.24 Å

Organism: NCBI:txid221518

Radius of gyration: 19.8 Å; Cα contacts (8 Å, |Δi|>4): 77; chains: 1; bounding box: 52×49×58 Å